Protein AF-A0A0B2VUU1-F1 (afdb_monomer_lite)

Foldseek 3Di:
DDDPDPPPPDDDDDDDDQCPDPVCVVVVCPDPVVVVVVVVVVVVVVVCVVPDPPDDDDDDPVNVVVVVVVVVVVVVVVVVVD

Secondary structure (DSSP, 8-state):
---------PPP--------SGGGHHHHHTSHHHHHHHHHHHHHHHHTTT--TTS--PPPHHHHHHHHHHHHHHHHHHHTT-

InterPro domains:
  IPR004327 Phosphotyrosyl phosphatase activator, PTPA [PF03095] (15-76)
  IPR037218 PTPA superfamily [SSF140984] (11-74)

Radius of gyration: 19.05 Å; chains: 1; bounding box: 46×38×40 Å

pLDDT: mean 88.63, std 16.73, range [33.03, 98.44]

Sequence (82 aa):
MCSNASAPKGLYVVPQREIKSVFDINKWYHSKAYAGYMGMIHELNNSVKGVLTTEDIPISGNVMEAIDILDIIQVLFISSFK

Organism: Toxocara canis (NCBI:txid6265)

Structure (mmCIF, N/CA/C/O backbone):
data_AF-A0A0B2VUU1-F1
#
_entry.id   AF-A0A0B2VUU1-F1
#
loop_
_atom_site.group_PDB
_atom_site.id
_atom_site.type_symbol
_atom_site.label_atom_id
_atom_site.label_alt_id
_atom_site.label_comp_id
_atom_site.label_asym_id
_atom_site.label_entity_id
_atom_site.label_seq_id
_atom_site.pdbx_PDB_ins_code
_atom_site.Cartn_x
_atom_site.Cartn_y
_atom_site.Cartn_z
_atom_site.occupancy
_atom_site.B_iso_or_equiv
_atom_site.auth_seq_id
_atom_site.auth_comp_id
_atom_site.auth_asym_id
_atom_site.auth_atom_id
_atom_site.pdbx_PDB_model_num
ATOM 1 N N . MET A 1 1 ? -26.827 -15.028 -14.109 1.00 33.03 1 MET A N 1
ATOM 2 C CA . MET A 1 1 ? -26.277 -13.810 -14.735 1.00 33.03 1 MET A CA 1
ATOM 3 C C . MET A 1 1 ? -25.870 -12.880 -13.614 1.00 33.03 1 MET A C 1
ATOM 5 O O . MET A 1 1 ? -26.727 -12.487 -12.836 1.00 33.03 1 MET A O 1
ATOM 9 N N . CYS A 1 2 ? -24.568 -12.665 -13.440 1.00 35.59 2 CYS A N 1
ATOM 10 C CA . CYS A 1 2 ? -24.045 -11.824 -12.370 1.00 35.59 2 CYS A CA 1
ATOM 11 C C . CYS A 1 2 ? -24.359 -10.366 -12.700 1.00 35.59 2 CYS A C 1
ATOM 13 O O . CYS A 1 2 ? -23.968 -9.865 -13.751 1.00 35.59 2 CYS A O 1
ATOM 15 N N . SER A 1 3 ? -25.119 -9.719 -11.824 1.00 44.22 3 SER A N 1
ATOM 16 C CA . SER A 1 3 ? -25.479 -8.316 -11.946 1.00 44.22 3 SER A CA 1
ATOM 17 C C . SER A 1 3 ? -24.221 -7.452 -11.876 1.00 44.22 3 SER A C 1
ATOM 19 O O . SER A 1 3 ? -23.556 -7.401 -10.843 1.00 44.22 3 SER A O 1
ATOM 21 N N . ASN A 1 4 ? -23.926 -6.747 -12.969 1.00 49.84 4 ASN A N 1
ATOM 22 C CA . ASN A 1 4 ? -23.019 -5.603 -12.992 1.00 49.84 4 ASN A CA 1
ATOM 23 C C . ASN A 1 4 ? -23.640 -4.466 -12.168 1.00 49.84 4 ASN A C 1
ATOM 25 O O . ASN A 1 4 ? -24.254 -3.552 -12.711 1.00 49.84 4 ASN A O 1
ATOM 29 N N . ALA A 1 5 ? -23.518 -4.537 -10.845 1.00 43.66 5 ALA A N 1
ATOM 30 C CA . ALA A 1 5 ? -23.758 -3.396 -9.978 1.00 43.66 5 ALA A CA 1
ATOM 31 C C . ALA A 1 5 ? -22.410 -2.703 -9.755 1.00 43.66 5 ALA A C 1
ATOM 33 O O . ALA A 1 5 ? -21.616 -3.122 -8.914 1.00 43.66 5 ALA A O 1
ATOM 34 N N . SER A 1 6 ? -22.130 -1.655 -10.534 1.00 49.94 6 SER A N 1
ATOM 35 C CA . SER A 1 6 ? -21.068 -0.708 -10.196 1.00 49.94 6 SER A CA 1
ATOM 36 C C . SER A 1 6 ? -21.366 -0.162 -8.800 1.00 49.94 6 SER A C 1
ATOM 38 O O . SER A 1 6 ? -22.405 0.474 -8.601 1.00 49.94 6 SER A O 1
ATOM 40 N N . ALA A 1 7 ? -20.499 -0.455 -7.828 1.00 53.22 7 ALA A N 1
ATOM 41 C CA . ALA A 1 7 ? -20.634 0.058 -6.471 1.00 53.22 7 ALA A CA 1
ATOM 42 C C . ALA A 1 7 ? -20.839 1.588 -6.511 1.00 53.22 7 ALA A C 1
ATOM 44 O O . ALA A 1 7 ? -20.200 2.256 -7.330 1.00 53.22 7 ALA A O 1
ATOM 45 N N . PRO A 1 8 ? -21.728 2.160 -5.675 1.00 51.06 8 PRO A N 1
ATOM 46 C CA . PRO A 1 8 ? -21.942 3.600 -5.654 1.00 51.06 8 PRO A CA 1
ATOM 47 C C . PRO A 1 8 ? -20.601 4.299 -5.426 1.00 51.06 8 PRO A C 1
ATOM 49 O O . PRO A 1 8 ? -19.839 3.902 -4.542 1.00 51.06 8 PRO A O 1
ATOM 52 N N . LYS A 1 9 ? -20.313 5.317 -6.248 1.00 60.78 9 LYS A N 1
ATOM 53 C CA . LYS A 1 9 ? -19.144 6.195 -6.121 1.00 60.78 9 LYS A CA 1
ATOM 54 C C . LYS A 1 9 ? -19.196 6.794 -4.711 1.00 60.78 9 LYS A C 1
ATOM 56 O O . LYS A 1 9 ? -20.005 7.680 -4.447 1.00 60.78 9 LYS A O 1
ATOM 61 N N . GLY A 1 10 ? -18.454 6.199 -3.779 1.00 63.84 10 GLY A N 1
ATOM 62 C CA . GLY A 1 10 ? -18.553 6.532 -2.362 1.00 63.84 10 GLY A CA 1
ATOM 63 C C . GLY A 1 10 ? -18.204 7.998 -2.135 1.00 63.84 10 GLY A C 1
ATOM 64 O O . GLY A 1 10 ? -17.330 8.536 -2.814 1.00 63.84 10 GLY A O 1
ATOM 65 N N . LEU A 1 11 ? -18.877 8.649 -1.184 1.00 87.19 11 LEU A N 1
ATOM 66 C CA . LEU A 1 11 ? -18.394 9.930 -0.680 1.00 87.19 11 LEU A CA 1
ATOM 67 C C . LEU A 1 11 ? -16.981 9.719 -0.120 1.00 87.19 11 LEU A C 1
ATOM 69 O O . LEU A 1 11 ? -16.778 8.866 0.746 1.00 87.19 11 LEU A O 1
ATOM 73 N N . TYR A 1 12 ? -16.019 10.504 -0.600 1.00 91.50 12 TYR A N 1
ATOM 74 C CA . TYR A 1 12 ? -14.716 10.600 0.045 1.00 91.50 12 TYR A CA 1
ATOM 75 C C . TYR A 1 12 ? -14.880 11.320 1.384 1.00 91.50 12 TYR A C 1
ATOM 77 O O . TYR A 1 12 ? -15.563 12.341 1.473 1.00 91.50 12 TYR A O 1
ATOM 85 N N . VAL A 1 13 ? -14.254 10.778 2.425 1.00 93.06 13 VAL A N 1
ATOM 86 C CA . VAL A 1 13 ? -14.262 11.339 3.779 1.00 93.06 13 VAL A CA 1
ATOM 87 C C . VAL A 1 13 ? -12.837 11.423 4.302 1.00 93.06 13 VAL A C 1
ATOM 89 O O . VAL A 1 13 ? -11.984 10.619 3.925 1.00 93.06 13 VAL A O 1
ATOM 92 N N . VAL A 1 14 ? -12.575 12.386 5.183 1.00 95.56 14 VAL A N 1
ATOM 93 C CA . VAL A 1 14 ? -11.273 12.506 5.847 1.00 95.56 14 VAL A CA 1
ATOM 94 C C . VAL A 1 14 ? -11.067 11.289 6.762 1.00 95.56 14 VAL A C 1
ATOM 96 O O . VAL A 1 14 ? -11.904 11.072 7.644 1.00 95.56 14 VAL A O 1
ATOM 99 N N . PRO A 1 15 ? -9.982 10.503 6.601 1.00 95.44 15 PRO A N 1
ATOM 100 C CA . PRO A 1 15 ? -9.709 9.360 7.467 1.00 95.44 15 PRO A CA 1
ATOM 101 C C . PRO A 1 15 ? -9.575 9.772 8.938 1.00 95.44 15 PRO A C 1
ATOM 103 O O . PRO A 1 15 ? -8.976 10.799 9.252 1.00 95.44 15 PRO A O 1
ATOM 106 N N . GLN A 1 16 ? -10.113 8.954 9.844 1.00 96.31 16 GLN A N 1
ATOM 107 C CA . GLN A 1 16 ? -10.044 9.163 11.292 1.00 96.31 16 GLN A CA 1
ATOM 108 C C . GLN A 1 16 ? -9.426 7.950 11.985 1.00 96.31 16 GLN A C 1
ATOM 110 O O . GLN A 1 16 ? -9.483 6.823 11.486 1.00 96.31 16 GLN A O 1
ATOM 115 N N . ARG A 1 17 ? -8.837 8.171 13.165 1.00 96.81 17 ARG A N 1
ATOM 116 C CA . ARG A 1 17 ? -8.286 7.082 13.976 1.00 96.81 17 ARG A CA 1
ATOM 117 C C . ARG A 1 17 ? -9.416 6.244 14.577 1.00 96.81 17 ARG A C 1
ATOM 119 O O . ARG A 1 17 ? -10.056 6.654 15.545 1.00 96.81 17 ARG A O 1
ATOM 126 N N . GLU A 1 18 ? -9.583 5.037 14.047 1.00 96.62 18 GLU A N 1
ATOM 127 C CA . GLU A 1 18 ? -10.599 4.076 14.498 1.00 96.62 18 GLU A CA 1
ATOM 128 C C . GLU A 1 18 ? -10.066 3.013 15.475 1.00 96.62 18 GLU A C 1
ATOM 130 O O . GLU A 1 18 ? -10.848 2.443 16.227 1.00 96.62 18 GLU A O 1
ATOM 135 N N . ILE A 1 19 ? -8.750 2.767 15.510 1.00 97.69 19 ILE A N 1
ATOM 136 C CA . ILE A 1 19 ? -8.112 1.853 16.473 1.00 97.69 19 ILE A CA 1
ATOM 137 C C . ILE A 1 19 ? -7.590 2.684 17.651 1.00 97.69 19 ILE A C 1
ATOM 139 O O . ILE A 1 19 ? -6.568 3.377 17.540 1.00 97.69 19 ILE A O 1
ATOM 143 N N . LYS A 1 20 ? -8.311 2.661 18.774 1.00 97.56 20 LYS A N 1
ATOM 144 C CA . LYS A 1 20 ? -8.023 3.485 19.964 1.00 97.56 20 LYS A CA 1
ATOM 145 C C . LYS A 1 20 ? -7.545 2.644 21.145 1.00 97.56 20 LYS A C 1
ATOM 147 O O . LYS A 1 20 ? -6.820 3.152 21.995 1.00 97.56 20 LYS A O 1
ATOM 152 N N . SER A 1 21 ? -7.899 1.366 21.164 1.00 97.69 21 SER A N 1
ATOM 153 C CA . SER A 1 21 ? -7.516 0.387 22.174 1.00 97.69 21 SER A CA 1
ATOM 154 C C . SER A 1 21 ? -7.283 -0.992 21.549 1.00 97.69 21 SER A C 1
ATOM 156 O O . SER A 1 21 ? -7.599 -1.227 20.382 1.00 97.69 21 SER A O 1
ATOM 158 N N . VAL A 1 22 ? -6.767 -1.933 22.342 1.00 96.69 22 VAL A N 1
ATOM 159 C CA . VAL A 1 22 ? -6.549 -3.327 21.914 1.00 96.69 22 VAL A CA 1
ATOM 160 C C . VAL A 1 22 ? -7.861 -4.012 21.503 1.00 96.69 22 VAL A C 1
ATOM 162 O O . VAL A 1 22 ? -7.867 -4.837 20.592 1.00 96.69 22 VAL A O 1
ATOM 165 N N . PHE A 1 23 ? -8.990 -3.638 22.109 1.00 96.81 23 PHE A N 1
ATOM 166 C CA . PHE A 1 23 ? -10.298 -4.225 21.803 1.00 96.81 23 PHE A CA 1
ATOM 167 C C . PHE A 1 23 ? -10.793 -3.888 20.387 1.00 96.81 23 PHE A C 1
ATOM 169 O O . PHE A 1 23 ? -11.574 -4.643 19.808 1.00 96.81 23 PHE A O 1
ATOM 176 N N . ASP A 1 24 ? -10.289 -2.806 19.787 1.00 97.94 24 ASP A N 1
ATOM 177 C CA . ASP A 1 24 ? -10.673 -2.383 18.436 1.00 97.94 24 ASP A CA 1
ATOM 178 C C . ASP A 1 24 ? -10.014 -3.232 17.337 1.00 97.94 24 ASP A C 1
ATOM 180 O O . ASP A 1 24 ? -10.430 -3.184 16.177 1.00 97.94 24 ASP A O 1
ATOM 184 N N . ILE A 1 25 ? -9.006 -4.044 17.679 1.00 97.19 25 ILE A N 1
ATOM 185 C CA . ILE A 1 25 ? -8.274 -4.870 16.708 1.00 97.19 25 ILE A CA 1
ATOM 186 C C . ILE A 1 25 ? -9.210 -5.872 16.028 1.00 97.19 25 ILE A C 1
ATOM 188 O O . ILE A 1 25 ? -9.094 -6.096 14.825 1.00 97.19 25 ILE A O 1
ATOM 192 N N . ASN A 1 26 ? -10.182 -6.428 16.759 1.00 97.31 26 ASN A N 1
ATOM 193 C CA . ASN A 1 26 ? -11.136 -7.365 16.169 1.00 97.31 26 ASN A CA 1
ATOM 194 C C . ASN A 1 26 ? -12.023 -6.687 15.108 1.00 97.31 26 ASN A C 1
ATOM 196 O O . ASN A 1 26 ? -12.285 -7.266 14.053 1.00 97.31 26 ASN A O 1
ATOM 200 N N . LYS A 1 27 ? -12.436 -5.432 15.353 1.00 97.25 27 LYS A N 1
ATOM 201 C CA . LYS A 1 27 ? -13.165 -4.604 14.375 1.00 97.25 27 LYS A CA 1
ATOM 202 C C . LYS A 1 27 ? -12.289 -4.300 13.160 1.00 97.25 27 LYS A C 1
ATOM 204 O O . LYS A 1 27 ? -12.773 -4.372 12.034 1.00 97.25 27 LYS A O 1
ATOM 209 N N . TRP A 1 28 ? -11.014 -3.975 13.376 1.00 97.31 28 TRP A N 1
ATOM 210 C CA . TRP A 1 28 ? -10.059 -3.743 12.293 1.00 97.31 28 TRP A CA 1
ATOM 211 C C . TRP A 1 28 ? -9.880 -4.983 11.409 1.00 97.31 28 TRP A C 1
ATOM 213 O O . TRP A 1 28 ? -10.040 -4.875 10.195 1.00 97.31 28 TRP A O 1
ATOM 223 N N . TYR A 1 29 ? -9.628 -6.149 12.006 1.00 97.75 29 TYR A N 1
ATOM 224 C CA . TYR A 1 29 ? -9.367 -7.402 11.290 1.00 97.75 29 TYR A CA 1
ATOM 225 C C . TYR A 1 29 ? -10.522 -7.815 10.361 1.00 97.75 29 TYR A C 1
ATOM 227 O O . TYR A 1 29 ? -10.293 -8.262 9.243 1.00 97.75 29 TYR A O 1
ATOM 235 N N . HIS A 1 30 ? -11.770 -7.589 10.776 1.00 98.00 30 HIS A N 1
ATOM 236 C CA . HIS A 1 30 ? -12.958 -7.897 9.968 1.00 98.00 30 HIS A CA 1
ATOM 237 C C . HIS A 1 30 ? -13.411 -6.735 9.062 1.00 98.00 30 HIS A C 1
ATOM 239 O O . HIS A 1 30 ? -14.470 -6.805 8.433 1.00 98.00 30 HIS A O 1
ATOM 245 N N . SER A 1 31 ? -12.655 -5.636 9.001 1.00 97.62 31 SER A N 1
ATOM 246 C CA . SER A 1 31 ? -13.032 -4.459 8.216 1.00 97.62 31 SER A CA 1
ATOM 247 C C . SER A 1 31 ? -12.745 -4.633 6.721 1.00 97.62 31 SER A C 1
ATOM 249 O O . SER A 1 31 ? -11.818 -5.331 6.307 1.00 97.62 31 SER A O 1
ATOM 251 N N . LYS A 1 32 ? -13.485 -3.891 5.885 1.00 96.44 32 LYS A N 1
ATOM 252 C CA . LYS A 1 32 ? -13.182 -3.782 4.446 1.00 96.44 32 LYS A CA 1
ATOM 253 C C . LYS A 1 32 ? -11.793 -3.191 4.184 1.00 96.44 32 LYS A C 1
ATOM 255 O O . LYS A 1 32 ? -11.163 -3.552 3.198 1.00 96.44 32 LYS A O 1
ATOM 260 N N . ALA A 1 33 ? -11.324 -2.299 5.060 1.00 96.19 33 ALA A N 1
ATOM 261 C CA . ALA A 1 33 ? -10.008 -1.680 4.943 1.00 96.19 33 ALA A CA 1
ATOM 262 C C . ALA A 1 33 ? -8.884 -2.712 5.114 1.00 96.19 33 ALA A C 1
ATOM 264 O O . ALA A 1 33 ? -7.954 -2.725 4.314 1.00 96.19 33 ALA A O 1
ATOM 265 N N . TYR A 1 34 ? -9.006 -3.619 6.089 1.00 98.00 34 TYR A N 1
ATOM 266 C CA . TYR A 1 34 ? -8.055 -4.717 6.269 1.00 98.00 34 TYR A CA 1
ATOM 267 C C . TYR A 1 34 ? -8.043 -5.664 5.066 1.00 98.00 34 TYR A C 1
ATOM 269 O O . TYR A 1 34 ? -6.975 -5.962 4.535 1.00 98.00 34 TYR A O 1
ATOM 277 N N . ALA A 1 35 ? -9.222 -6.082 4.591 1.00 98.19 35 ALA A N 1
ATOM 278 C CA . ALA A 1 35 ? -9.330 -6.957 3.425 1.00 98.19 35 ALA A CA 1
ATOM 279 C C . ALA A 1 35 ? -8.710 -6.328 2.162 1.00 98.19 35 ALA A C 1
ATOM 281 O O . ALA A 1 35 ? -7.950 -6.989 1.458 1.00 98.19 35 ALA A O 1
ATOM 282 N N . GLY A 1 36 ? -8.985 -5.045 1.902 1.00 97.56 36 GLY A N 1
ATOM 283 C CA . GLY A 1 36 ? -8.399 -4.316 0.774 1.00 97.56 36 GLY A CA 1
ATOM 284 C C . GLY A 1 36 ? -6.884 -4.143 0.899 1.00 97.56 36 GLY A C 1
ATOM 285 O O . GLY A 1 36 ? -6.160 -4.378 -0.065 1.00 97.56 36 GLY A O 1
ATOM 286 N N . TYR A 1 37 ? -6.399 -3.799 2.095 1.00 97.94 37 TYR A N 1
ATOM 287 C CA . TYR A 1 37 ? -4.967 -3.674 2.370 1.00 97.94 37 TYR A CA 1
ATOM 288 C C . TYR A 1 37 ? -4.228 -4.997 2.141 1.00 97.94 37 TYR A C 1
ATOM 290 O O . TYR A 1 37 ? -3.248 -5.029 1.400 1.00 97.94 37 TYR A O 1
ATOM 298 N N . MET A 1 38 ? -4.720 -6.099 2.713 1.00 98.31 38 MET A N 1
ATOM 299 C CA . MET A 1 38 ? -4.097 -7.414 2.532 1.00 98.31 38 MET A CA 1
ATOM 300 C C . MET A 1 38 ? -4.161 -7.883 1.078 1.00 98.31 38 MET A C 1
ATOM 302 O O . MET A 1 38 ? -3.178 -8.425 0.578 1.00 98.31 38 MET A O 1
ATOM 306 N N . GLY A 1 39 ? -5.272 -7.629 0.378 1.00 98.44 39 GLY A N 1
ATOM 307 C CA . GLY A 1 39 ? -5.394 -7.912 -1.054 1.00 98.44 39 GLY A CA 1
ATOM 308 C C . GLY A 1 39 ? -4.306 -7.220 -1.877 1.00 98.44 39 GLY A C 1
ATOM 309 O O . GLY A 1 39 ? -3.582 -7.888 -2.610 1.00 98.44 39 GLY A O 1
ATOM 310 N N . MET A 1 40 ? -4.126 -5.911 -1.677 1.00 98.00 40 MET A N 1
ATOM 311 C CA . MET A 1 40 ? -3.082 -5.130 -2.347 1.00 98.00 40 MET A CA 1
ATOM 312 C C . MET A 1 40 ? -1.673 -5.656 -2.032 1.00 98.00 40 MET A C 1
ATOM 314 O O . MET A 1 40 ? -0.861 -5.814 -2.939 1.00 98.00 40 MET A O 1
ATOM 318 N N . ILE A 1 41 ? -1.374 -5.965 -0.764 1.00 98.31 41 ILE A N 1
ATOM 319 C CA . ILE A 1 41 ? -0.062 -6.508 -0.371 1.00 98.31 41 ILE A CA 1
ATOM 320 C C . ILE A 1 41 ? 0.213 -7.850 -1.059 1.00 98.31 41 ILE A C 1
ATOM 322 O O . ILE A 1 41 ? 1.315 -8.070 -1.564 1.00 98.31 41 ILE A O 1
ATOM 326 N N . HIS A 1 42 ? -0.777 -8.743 -1.111 1.00 98.38 42 HIS A N 1
ATOM 327 C CA . HIS A 1 42 ? -0.630 -10.023 -1.801 1.00 98.38 42 HIS A CA 1
ATOM 328 C C . HIS A 1 42 ? -0.434 -9.856 -3.309 1.00 98.38 42 HIS A C 1
ATOM 330 O O . HIS A 1 42 ? 0.403 -10.550 -3.887 1.00 98.38 42 HIS A O 1
ATOM 336 N N . GLU A 1 43 ? -1.172 -8.942 -3.937 1.00 98.31 43 GLU A N 1
ATOM 337 C CA . GLU A 1 43 ? -1.040 -8.637 -5.361 1.00 98.31 43 GLU A CA 1
ATOM 338 C C . GLU A 1 43 ? 0.367 -8.129 -5.695 1.00 98.31 43 GLU A C 1
ATOM 340 O O . GLU A 1 43 ? 1.027 -8.703 -6.563 1.00 98.31 43 GLU A O 1
ATOM 345 N N . LEU A 1 44 ? 0.871 -7.153 -4.931 1.00 96.94 44 LEU A N 1
ATOM 346 C CA . LEU A 1 44 ? 2.225 -6.616 -5.094 1.00 96.94 44 LEU A CA 1
ATOM 347 C C . LEU A 1 44 ? 3.303 -7.683 -4.876 1.00 96.94 44 LEU A C 1
ATOM 349 O O . LEU A 1 44 ? 4.244 -7.791 -5.657 1.00 9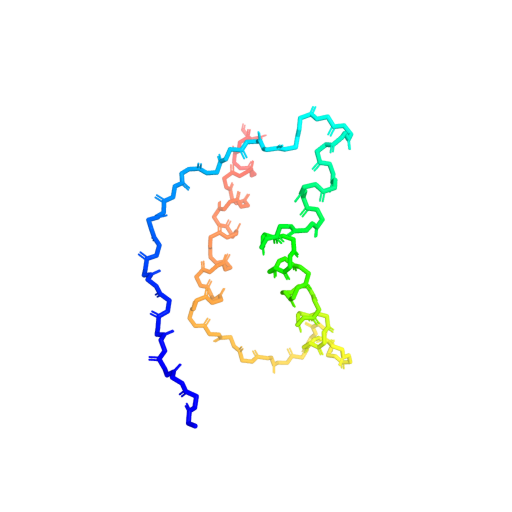6.94 44 LEU A O 1
ATOM 353 N N . ASN A 1 45 ? 3.170 -8.505 -3.833 1.00 97.38 45 ASN A N 1
ATOM 354 C CA . ASN A 1 45 ? 4.131 -9.576 -3.568 1.00 97.38 45 ASN A CA 1
ATOM 355 C C . ASN A 1 45 ? 4.194 -10.584 -4.725 1.00 97.38 45 ASN A C 1
ATOM 357 O O . ASN A 1 45 ? 5.267 -11.068 -5.086 1.00 97.38 45 ASN A O 1
ATOM 361 N N . ASN A 1 46 ? 3.043 -10.906 -5.313 1.00 98.00 46 ASN A N 1
ATOM 362 C CA . ASN A 1 46 ? 2.983 -11.835 -6.432 1.00 98.00 46 ASN A CA 1
ATOM 363 C C . ASN A 1 46 ? 3.530 -11.215 -7.722 1.00 98.00 46 ASN A C 1
ATOM 365 O O . ASN A 1 46 ? 4.182 -11.927 -8.484 1.00 98.00 46 ASN A O 1
ATOM 369 N N . SER A 1 47 ? 3.312 -9.918 -7.960 1.00 95.44 47 SER A N 1
ATOM 370 C CA . SER A 1 47 ? 3.749 -9.253 -9.193 1.00 95.44 47 SER A CA 1
ATOM 371 C C . SER A 1 47 ? 5.267 -9.109 -9.304 1.00 95.44 47 SER A C 1
ATOM 373 O O . SER A 1 47 ? 5.785 -9.034 -10.413 1.00 95.44 47 SER A O 1
ATOM 375 N N . VAL A 1 48 ? 5.986 -9.077 -8.178 1.00 95.69 48 VAL A N 1
ATOM 376 C CA . VAL A 1 48 ? 7.453 -8.903 -8.149 1.00 95.69 48 VAL A CA 1
ATOM 377 C C . VAL A 1 48 ? 8.217 -10.206 -7.908 1.00 95.69 48 VAL A C 1
ATOM 379 O O . VAL A 1 48 ? 9.447 -10.214 -7.834 1.00 95.69 48 VAL A O 1
ATOM 382 N N . LYS A 1 49 ? 7.520 -11.338 -7.768 1.00 96.69 49 LYS A N 1
ATOM 383 C CA . LYS A 1 49 ? 8.160 -12.621 -7.474 1.00 96.69 49 LYS A CA 1
ATOM 384 C C . LYS A 1 49 ? 9.065 -13.051 -8.632 1.00 96.69 49 LYS A C 1
ATOM 386 O O . LYS A 1 49 ? 8.585 -13.396 -9.705 1.00 96.69 49 LYS A O 1
ATOM 391 N N . GLY A 1 50 ? 10.371 -13.102 -8.375 1.00 96.06 50 GLY A N 1
ATOM 392 C CA . GLY A 1 50 ? 11.373 -13.472 -9.380 1.00 96.06 50 GLY A CA 1
ATOM 393 C C . GLY A 1 50 ? 11.736 -12.346 -10.353 1.00 96.06 50 GLY A C 1
ATOM 394 O O . GLY A 1 50 ? 12.482 -12.597 -11.291 1.00 96.06 50 GLY A O 1
ATOM 395 N N . VAL A 1 51 ? 11.239 -11.128 -10.124 1.00 96.00 51 VAL A N 1
ATOM 396 C CA . VAL A 1 51 ? 11.602 -9.930 -10.888 1.00 96.00 51 VAL A CA 1
ATOM 397 C C . VAL A 1 51 ? 12.803 -9.274 -10.209 1.00 96.00 51 VAL A C 1
ATOM 399 O O . VAL A 1 51 ? 12.770 -9.016 -9.004 1.00 96.00 51 VAL A O 1
ATOM 402 N N . LEU A 1 52 ? 13.881 -9.028 -10.957 1.00 96.12 52 LEU A N 1
ATOM 403 C CA . LEU A 1 52 ? 15.033 -8.287 -10.439 1.00 96.12 52 LEU A CA 1
ATOM 404 C C . LEU A 1 52 ? 14.722 -6.792 -10.420 1.00 96.12 52 LEU A C 1
ATOM 406 O O . LEU A 1 52 ? 13.979 -6.277 -11.248 1.00 96.12 52 LEU A O 1
ATOM 410 N N . THR A 1 53 ? 15.355 -6.061 -9.510 1.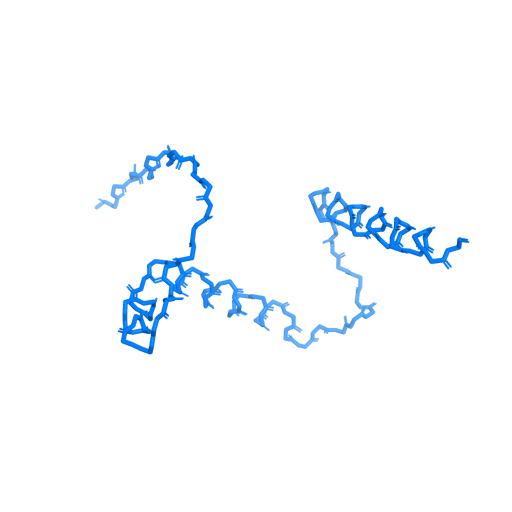00 93.06 53 THR A N 1
ATOM 411 C CA . THR A 1 53 ? 15.190 -4.603 -9.414 1.00 93.06 53 THR A CA 1
ATOM 412 C C . THR A 1 53 ? 15.765 -3.844 -10.610 1.00 93.06 53 THR A C 1
ATOM 414 O O . THR A 1 53 ? 15.506 -2.656 -10.754 1.00 93.06 53 THR A O 1
ATOM 417 N N . THR A 1 54 ? 16.562 -4.513 -11.442 1.00 94.75 54 THR A N 1
ATOM 418 C CA . THR A 1 54 ? 17.153 -3.974 -12.673 1.00 94.75 54 THR A CA 1
ATOM 419 C C . THR A 1 54 ? 16.391 -4.385 -13.931 1.00 94.75 54 THR A C 1
ATOM 421 O O . THR A 1 54 ? 16.835 -4.039 -15.022 1.00 94.75 54 THR A O 1
ATOM 424 N N . GLU A 1 55 ? 15.315 -5.170 -13.806 1.00 93.81 55 GLU A N 1
ATOM 425 C CA . GLU A 1 55 ? 14.478 -5.524 -14.955 1.00 93.81 55 GLU A CA 1
ATOM 426 C C . GLU A 1 55 ? 13.841 -4.267 -15.551 1.00 93.81 55 GLU A C 1
ATOM 428 O O . GLU A 1 55 ? 13.369 -3.389 -14.824 1.00 93.81 55 GLU A O 1
ATOM 433 N N . ASP A 1 56 ? 13.799 -4.206 -16.880 1.00 92.50 56 ASP A N 1
ATOM 434 C CA . ASP A 1 56 ? 13.094 -3.148 -17.594 1.00 92.50 56 ASP A CA 1
ATOM 435 C C . ASP A 1 56 ? 11.592 -3.456 -17.585 1.00 92.50 56 ASP A C 1
ATOM 437 O O . ASP A 1 56 ? 11.102 -4.316 -18.324 1.00 92.50 56 ASP A O 1
ATOM 441 N N . ILE A 1 57 ? 10.868 -2.799 -16.679 1.00 92.38 57 ILE A N 1
ATOM 442 C CA . ILE A 1 57 ? 9.423 -2.962 -16.513 1.00 92.38 57 ILE A CA 1
ATOM 443 C C . ILE A 1 57 ? 8.676 -1.752 -17.085 1.00 92.38 57 ILE A C 1
ATOM 445 O O . ILE A 1 57 ? 9.117 -0.615 -16.923 1.00 92.38 57 ILE A O 1
ATOM 449 N N . PRO A 1 58 ? 7.509 -1.954 -17.722 1.00 93.00 58 PRO A N 1
ATOM 450 C CA . PRO A 1 58 ? 6.743 -0.849 -18.282 1.00 93.00 58 PRO A CA 1
ATOM 451 C C . PRO A 1 58 ? 6.251 0.099 -17.180 1.00 93.00 58 PRO A C 1
ATOM 453 O O . PRO A 1 58 ? 5.570 -0.316 -16.240 1.00 93.00 58 PRO A O 1
ATOM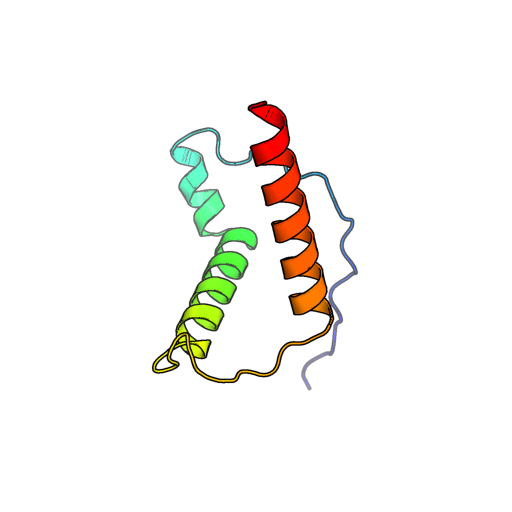 456 N N . ILE A 1 59 ? 6.545 1.391 -17.334 1.00 93.62 59 ILE A N 1
ATOM 457 C CA . ILE A 1 59 ? 6.127 2.449 -16.408 1.00 93.62 59 ILE A CA 1
ATOM 458 C C . ILE A 1 59 ? 4.925 3.187 -17.003 1.00 93.62 59 ILE A C 1
ATOM 460 O O . ILE A 1 59 ? 4.998 3.765 -18.085 1.00 93.62 59 ILE A O 1
ATOM 464 N N . SER A 1 60 ? 3.796 3.164 -16.292 1.00 96.56 60 SER A N 1
ATOM 465 C CA . SER A 1 60 ? 2.611 3.941 -16.680 1.00 96.56 60 SER A CA 1
ATOM 466 C C . SER A 1 60 ? 2.743 5.413 -16.272 1.00 96.56 60 SER A C 1
ATOM 468 O O . SER A 1 60 ? 3.470 5.728 -15.332 1.00 96.56 60 SER A O 1
ATOM 470 N N . GLY A 1 61 ? 1.976 6.305 -16.912 1.00 97.81 61 GLY A N 1
ATOM 471 C CA . GLY A 1 61 ? 1.960 7.735 -16.566 1.00 97.81 61 GLY A CA 1
ATOM 472 C C . GLY A 1 61 ? 1.692 7.993 -15.078 1.00 97.81 61 GLY A C 1
ATOM 473 O O . GLY A 1 61 ? 2.443 8.722 -14.445 1.00 97.81 61 GLY A O 1
ATOM 474 N N . ASN A 1 62 ? 0.720 7.295 -14.481 1.00 97.12 62 ASN A N 1
ATOM 475 C CA . ASN A 1 62 ? 0.407 7.431 -13.052 1.00 97.12 62 ASN A CA 1
ATOM 476 C C . ASN A 1 62 ? 1.572 7.010 -12.138 1.00 97.12 62 ASN A C 1
ATOM 478 O O . ASN A 1 62 ? 1.725 7.549 -11.046 1.00 97.12 62 ASN A O 1
ATOM 482 N N . VAL A 1 63 ? 2.369 6.017 -12.552 1.00 95.88 63 VAL A N 1
ATOM 483 C CA . VAL A 1 63 ? 3.551 5.588 -11.786 1.00 95.88 63 VAL A CA 1
ATOM 484 C C . VAL A 1 63 ? 4.642 6.650 -11.884 1.00 95.88 63 VAL A C 1
ATOM 486 O O . VAL A 1 63 ? 5.254 6.967 -10.869 1.00 95.88 63 VAL A O 1
ATOM 489 N N . MET A 1 64 ? 4.839 7.235 -13.068 1.00 97.19 64 MET A N 1
ATOM 490 C CA . MET A 1 64 ? 5.783 8.336 -13.257 1.00 97.19 64 MET A CA 1
ATOM 491 C C . MET A 1 64 ? 5.400 9.554 -12.404 1.00 97.19 64 MET A C 1
ATOM 493 O O . MET A 1 64 ? 6.224 10.043 -11.644 1.00 97.19 64 MET A O 1
ATOM 497 N N . GLU A 1 65 ? 4.128 9.963 -12.419 1.00 98.00 65 GLU A N 1
ATOM 498 C CA . GLU A 1 65 ? 3.634 11.067 -11.580 1.00 98.00 65 GLU A CA 1
ATOM 499 C C . GLU A 1 65 ? 3.824 10.792 -10.078 1.00 98.00 65 GLU A C 1
ATOM 501 O O . GLU A 1 65 ? 4.158 11.693 -9.309 1.00 98.00 65 GLU A O 1
ATOM 506 N N . ALA A 1 66 ? 3.642 9.542 -9.635 1.00 97.12 66 ALA A N 1
ATOM 507 C CA . ALA A 1 66 ? 3.901 9.165 -8.248 1.00 97.12 66 ALA A CA 1
ATOM 508 C C . ALA A 1 66 ? 5.393 9.266 -7.884 1.00 97.12 66 ALA A C 1
ATOM 510 O O . ALA A 1 66 ? 5.709 9.702 -6.778 1.00 97.12 66 ALA A O 1
ATOM 511 N N . ILE A 1 67 ? 6.297 8.896 -8.798 1.00 95.88 67 ILE A N 1
ATOM 512 C CA . ILE A 1 67 ? 7.750 9.061 -8.626 1.00 95.88 67 ILE A CA 1
ATOM 513 C C . ILE A 1 67 ? 8.105 10.550 -8.540 1.00 95.88 67 ILE A C 1
ATOM 515 O O . ILE A 1 67 ? 8.786 10.948 -7.598 1.00 95.88 67 ILE A O 1
ATOM 519 N N . ASP A 1 68 ? 7.557 11.384 -9.426 1.00 97.12 68 ASP A N 1
ATOM 520 C CA . ASP A 1 68 ? 7.797 12.833 -9.415 1.00 97.12 68 ASP A CA 1
ATOM 521 C C . ASP A 1 68 ? 7.374 13.472 -8.078 1.00 97.12 68 ASP A C 1
ATOM 523 O O . ASP A 1 68 ? 8.070 14.331 -7.529 1.00 97.12 68 ASP A O 1
ATOM 527 N N . ILE A 1 69 ? 6.251 13.027 -7.498 1.00 96.81 69 ILE A N 1
ATOM 528 C CA . ILE A 1 69 ? 5.812 13.470 -6.164 1.00 96.81 69 ILE A CA 1
ATOM 529 C C . ILE A 1 69 ? 6.839 13.088 -5.087 1.00 96.81 69 ILE A C 1
ATOM 531 O O . ILE A 1 69 ? 7.115 13.896 -4.193 1.00 96.81 69 ILE A O 1
ATOM 535 N N . LEU A 1 70 ? 7.407 11.880 -5.146 1.00 96.25 70 LEU A N 1
ATOM 536 C CA . LEU A 1 70 ? 8.422 11.429 -4.187 1.00 96.25 70 LEU A CA 1
ATOM 537 C C . LEU A 1 70 ? 9.713 12.252 -4.301 1.00 96.25 70 LEU A C 1
ATOM 539 O O . LEU A 1 70 ? 10.261 12.652 -3.269 1.00 96.25 70 LEU A O 1
ATOM 543 N N . ASP A 1 71 ? 10.144 12.579 -5.519 1.00 96.06 71 ASP A N 1
ATOM 544 C CA . ASP A 1 71 ? 11.324 13.415 -5.768 1.00 96.06 71 ASP A CA 1
ATOM 545 C C . ASP A 1 71 ? 11.145 14.829 -5.195 1.00 96.06 71 ASP A C 1
ATOM 547 O O . ASP A 1 71 ? 12.040 15.365 -4.529 1.00 96.06 71 ASP A O 1
ATOM 551 N N . ILE A 1 72 ? 9.956 15.420 -5.360 1.00 95.94 72 ILE A N 1
ATOM 552 C CA . ILE A 1 72 ? 9.618 16.722 -4.761 1.00 95.94 72 ILE A CA 1
ATOM 553 C C . ILE A 1 72 ? 9.719 16.657 -3.231 1.00 95.94 72 ILE A C 1
ATOM 555 O O . ILE A 1 72 ? 10.319 17.541 -2.611 1.00 95.94 72 ILE A O 1
ATOM 559 N N . ILE A 1 73 ? 9.161 15.614 -2.608 1.00 93.94 73 ILE A N 1
ATOM 560 C CA . ILE A 1 73 ? 9.217 15.432 -1.149 1.00 93.94 73 ILE A CA 1
ATOM 561 C C . ILE A 1 73 ? 10.671 15.307 -0.675 1.00 93.94 73 ILE A C 1
ATOM 563 O O . ILE A 1 73 ? 11.036 15.917 0.334 1.00 93.94 73 ILE A O 1
ATOM 567 N N . GLN A 1 74 ? 11.514 14.570 -1.403 1.00 92.88 7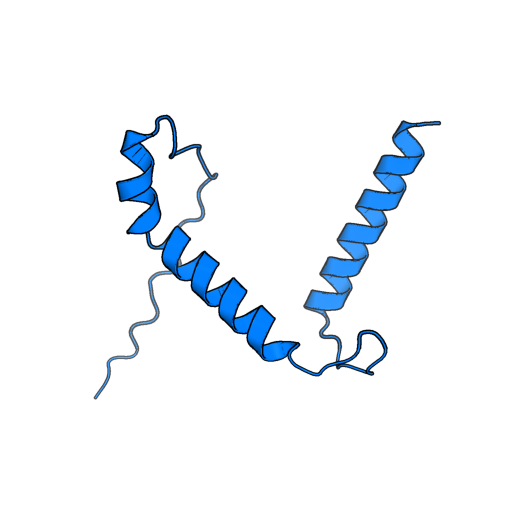4 GLN A N 1
ATOM 568 C CA . GLN A 1 74 ? 12.932 14.418 -1.072 1.00 92.88 74 GLN A CA 1
ATOM 569 C C . GLN A 1 74 ? 13.672 15.762 -1.094 1.00 92.88 74 GLN A C 1
ATOM 571 O O . GLN A 1 74 ? 14.416 16.070 -0.158 1.00 92.88 74 GLN A O 1
ATOM 576 N N . VAL A 1 75 ? 13.448 16.581 -2.125 1.00 92.81 75 VAL A N 1
ATOM 577 C CA . VAL A 1 75 ? 14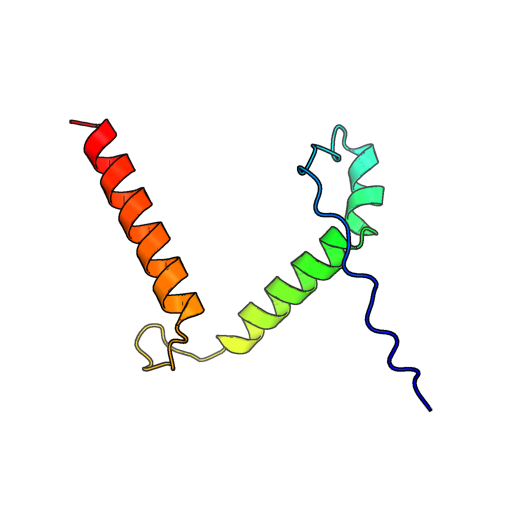.054 17.917 -2.232 1.00 92.81 75 VAL A CA 1
ATOM 578 C C . VAL A 1 75 ? 13.614 18.808 -1.071 1.00 92.81 75 VAL A C 1
ATOM 580 O O . VAL A 1 75 ? 14.461 19.401 -0.403 1.00 92.81 75 VAL A O 1
ATOM 583 N N . LEU A 1 76 ? 12.310 18.856 -0.776 1.00 90.25 76 LEU A N 1
ATOM 584 C CA . LEU A 1 76 ? 11.763 19.660 0.323 1.00 90.25 76 LEU A CA 1
ATOM 585 C C . LEU A 1 76 ? 12.319 19.245 1.690 1.00 90.25 76 LEU A C 1
ATOM 587 O O . LEU A 1 76 ? 12.610 20.101 2.532 1.00 90.25 76 LEU A O 1
ATOM 591 N N . PHE A 1 77 ? 12.492 17.940 1.906 1.00 86.81 77 PHE A N 1
ATOM 592 C CA . PHE A 1 77 ? 13.076 17.423 3.135 1.00 86.81 77 PHE A CA 1
ATOM 593 C C . PHE A 1 77 ? 14.525 17.893 3.284 1.00 86.81 77 PHE A C 1
ATOM 595 O O . PHE A 1 77 ? 14.863 18.486 4.302 1.00 86.81 77 PHE A O 1
ATOM 602 N N . ILE A 1 78 ? 15.360 17.723 2.254 1.00 82.12 78 ILE A N 1
ATOM 603 C CA . ILE A 1 78 ? 16.776 18.132 2.277 1.00 82.12 78 ILE A CA 1
ATOM 604 C C . ILE A 1 78 ? 16.923 19.651 2.450 1.00 82.12 78 ILE A C 1
ATOM 606 O O . ILE A 1 78 ? 17.793 20.105 3.196 1.00 82.12 78 ILE A O 1
ATOM 610 N N . SER A 1 79 ? 16.066 20.440 1.800 1.00 75.69 79 SER A N 1
ATOM 611 C CA . SER A 1 79 ? 16.053 21.900 1.936 1.00 75.69 79 SER A CA 1
ATOM 612 C C . SER A 1 79 ? 15.694 22.376 3.344 1.00 75.69 79 SER A C 1
ATOM 614 O O . SER A 1 79 ? 16.121 23.458 3.723 1.00 75.69 79 SER A O 1
ATOM 616 N N . SER A 1 80 ? 14.960 21.583 4.130 1.00 72.75 80 SER A N 1
ATOM 617 C CA . SER A 1 80 ? 14.575 21.947 5.504 1.00 72.75 80 SER A CA 1
ATOM 618 C C . SER A 1 80 ? 15.708 21.782 6.531 1.00 72.75 80 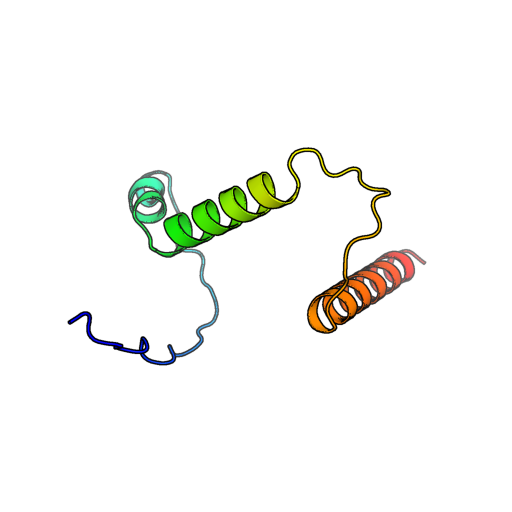SER A C 1
ATOM 620 O O . SER A 1 80 ? 15.537 22.176 7.682 1.00 72.75 80 SER A O 1
ATOM 622 N N . PHE A 1 81 ? 16.856 21.210 6.141 1.00 66.62 81 PHE A N 1
ATOM 623 C CA . PHE A 1 81 ? 18.037 21.030 7.005 1.00 66.62 81 PHE A CA 1
ATOM 624 C C . PHE A 1 81 ? 19.223 21.948 6.650 1.00 66.62 81 PHE A C 1
ATOM 626 O O . PHE A 1 81 ? 20.299 21.789 7.229 1.00 66.62 81 PHE A O 1
ATOM 633 N N . LYS A 1 82 ? 19.053 22.879 5.703 1.00 56.06 82 LYS A N 1
ATOM 634 C CA . LYS A 1 82 ? 20.008 23.959 5.399 1.00 56.06 82 LYS A CA 1
ATOM 635 C C . LYS A 1 82 ? 19.495 25.279 5.952 1.00 56.06 82 LYS A C 1
ATOM 637 O O . LYS A 1 82 ? 20.341 26.035 6.471 1.00 56.06 82 LYS A O 1
#